Protein AF-A0A355UU72-F1 (afdb_monomer_lite)

Sequence (130 aa):
MAKSFQSETGEVKPESLHFGQLLVARKIISKPQLEIALEEQKHCPYLRIGEVLLGLGLISFPQLRENLEDQYKDVRLGQLMLRLSIVSIAQLEEALQVQERSGERLGQILVRLGHCTESQLYRALAIQKE

pLDDT: mean 73.53, std 16.95, range [32.31, 94.12]

Radius of gyration: 19.25 Å; chains: 1; bounding box: 53×30×62 Å

Foldseek 3Di:
DDDDDDDDPPPPPPVDDDLLRLCCVVVLAPPVLLVVLVVVCVVVVVDDSLRSCCVVVSHDPVRSVVSPPPVPLQPDLLNLCVVVVLAPPVLLVVLVVVCVVPVDDSLVSCVVVVSHPPVSSVVSVVVSVD

Structure (mmCIF, N/CA/C/O backbone):
data_AF-A0A355UU72-F1
#
_entry.id   AF-A0A355UU72-F1
#
loop_
_atom_site.group_PDB
_atom_site.id
_atom_site.type_symbol
_atom_site.label_atom_id
_atom_site.label_alt_id
_atom_site.label_comp_id
_atom_site.label_asym_id
_atom_site.label_entity_id
_atom_site.label_seq_id
_atom_site.pdbx_PDB_ins_code
_atom_site.Cartn_x
_atom_site.Cartn_y
_atom_site.Cartn_z
_atom_site.occupancy
_atom_site.B_iso_or_equiv
_atom_site.auth_seq_id
_atom_site.auth_comp_id
_atom_site.auth_asym_id
_atom_site.auth_atom_id
_atom_site.pdbx_PDB_model_num
ATOM 1 N N . MET A 1 1 ? -41.031 8.971 41.316 1.00 35.88 1 MET A N 1
ATOM 2 C CA . MET A 1 1 ? -40.879 7.504 41.425 1.00 35.88 1 MET A CA 1
ATOM 3 C C . MET A 1 1 ? -40.185 7.005 40.176 1.00 35.88 1 MET A C 1
ATOM 5 O O . MET A 1 1 ? -40.436 7.527 39.103 1.00 35.88 1 MET A O 1
ATOM 9 N N . ALA A 1 2 ? -39.242 6.097 40.387 1.00 40.97 2 ALA A N 1
ATOM 10 C CA . ALA A 1 2 ? -38.215 5.663 39.457 1.00 40.97 2 ALA A CA 1
ATOM 11 C C . ALA A 1 2 ? -38.692 4.656 38.398 1.00 40.97 2 ALA A C 1
ATOM 13 O O . ALA A 1 2 ? -39.761 4.065 38.557 1.00 40.97 2 ALA A O 1
ATOM 14 N N . LYS A 1 3 ? -37.757 4.398 37.465 1.00 37.22 3 LYS A N 1
ATOM 15 C CA . LYS A 1 3 ? -37.469 3.175 36.680 1.00 37.22 3 LYS A CA 1
ATOM 16 C C . LYS A 1 3 ? -37.564 3.413 35.166 1.00 37.22 3 LYS A C 1
ATOM 18 O O . LYS A 1 3 ? -38.526 4.003 34.712 1.00 37.22 3 LYS A O 1
ATOM 23 N N . SER A 1 4 ? -36.642 2.968 34.320 1.00 32.75 4 SER A N 1
ATOM 24 C CA . SER A 1 4 ? -35.333 2.351 34.526 1.00 32.75 4 SER A CA 1
ATOM 25 C C . SER A 1 4 ? -34.527 2.465 33.235 1.00 32.75 4 SER A C 1
ATOM 27 O O . SER A 1 4 ? -35.065 2.430 32.136 1.00 32.75 4 SER A O 1
ATOM 29 N N . PHE A 1 5 ? -33.223 2.551 33.437 1.00 46.28 5 PHE A N 1
ATOM 30 C CA . PHE A 1 5 ? -32.131 2.293 32.511 1.00 46.28 5 PHE A CA 1
ATOM 31 C C . PHE A 1 5 ? -32.252 0.891 31.888 1.00 46.28 5 PHE A C 1
ATOM 33 O O . PHE A 1 5 ? -32.364 -0.058 32.661 1.00 46.28 5 PHE A O 1
ATOM 40 N N . GLN A 1 6 ? -32.178 0.771 30.556 1.00 34.97 6 GLN A N 1
ATOM 41 C CA . GLN A 1 6 ? -31.592 -0.354 29.793 1.00 34.97 6 GLN A CA 1
ATOM 42 C C . GLN A 1 6 ? -31.155 0.244 28.438 1.00 34.97 6 GLN A C 1
ATOM 44 O O . GLN A 1 6 ? -31.991 0.743 27.699 1.00 34.97 6 GLN A O 1
ATOM 49 N N . SER A 1 7 ? -29.882 0.588 28.228 1.00 39.75 7 SER A N 1
ATOM 50 C CA . SER A 1 7 ? -28.794 -0.278 27.745 1.00 39.75 7 SER A CA 1
ATOM 51 C C . SER A 1 7 ? -29.098 -0.965 26.407 1.00 39.75 7 SER A C 1
ATOM 53 O O . SER A 1 7 ? -29.449 -2.138 26.377 1.00 39.75 7 SER A O 1
ATOM 55 N N . GLU A 1 8 ? -28.860 -0.259 25.304 1.00 32.31 8 GLU A N 1
ATOM 56 C CA . GLU A 1 8 ? -28.481 -0.892 24.037 1.00 32.31 8 GLU A CA 1
ATOM 57 C C . GLU A 1 8 ? -27.041 -0.481 23.730 1.00 32.31 8 GLU A C 1
ATOM 59 O O . GLU A 1 8 ? -26.744 0.379 22.902 1.00 32.31 8 GLU A O 1
ATOM 64 N N . THR A 1 9 ? -26.108 -1.080 24.469 1.00 37.06 9 THR A N 1
ATOM 65 C CA . THR 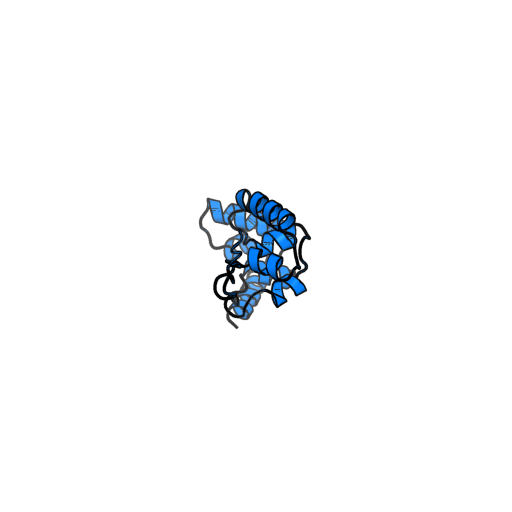A 1 9 ? -24.751 -1.270 23.966 1.00 37.06 9 THR A CA 1
ATOM 66 C C . THR A 1 9 ? -24.879 -2.183 22.756 1.00 37.06 9 THR A C 1
ATOM 68 O O . THR A 1 9 ? -24.970 -3.399 22.903 1.00 37.06 9 THR A O 1
ATOM 71 N N . GLY A 1 10 ? -24.976 -1.586 21.568 1.00 37.88 10 GLY A N 1
ATOM 72 C CA . GLY A 1 10 ? -24.909 -2.313 20.312 1.00 37.88 10 GLY A CA 1
ATOM 73 C C . GLY A 1 10 ? -23.549 -2.988 20.228 1.00 37.88 10 GLY A C 1
ATOM 74 O O . GLY A 1 10 ? -22.561 -2.355 19.861 1.00 37.88 10 GLY A O 1
ATOM 75 N N . GLU A 1 11 ? -23.492 -4.256 20.625 1.00 35.88 11 GLU A N 1
ATOM 76 C CA . GLU A 1 11 ? -22.379 -5.143 20.327 1.00 35.88 11 GLU A CA 1
ATOM 77 C C . GLU A 1 11 ? -22.281 -5.243 18.804 1.00 35.88 11 GLU A C 1
ATOM 79 O O . GLU A 1 11 ? -22.983 -6.013 18.148 1.00 35.88 11 GLU A O 1
ATOM 84 N N . VAL A 1 12 ? -21.444 -4.386 18.219 1.00 40.81 12 VAL A N 1
ATOM 85 C CA . VAL A 1 12 ? -21.089 -4.477 16.808 1.00 40.81 12 VAL A CA 1
ATOM 86 C C . VAL A 1 12 ? -20.322 -5.781 16.655 1.00 40.81 12 VAL A C 1
ATOM 88 O O . VAL A 1 12 ? -19.198 -5.910 17.142 1.00 40.81 12 VAL A O 1
ATOM 91 N N . LYS A 1 13 ? -20.955 -6.768 16.019 1.00 40.38 13 LYS A N 1
ATOM 92 C CA . LYS A 1 13 ? -20.338 -8.066 15.761 1.00 40.38 13 LYS A CA 1
ATOM 93 C C . LYS A 1 13 ? -19.030 -7.855 14.979 1.00 40.38 13 LYS A C 1
ATOM 95 O O . LYS A 1 13 ? -19.080 -7.218 13.922 1.00 40.38 13 LYS A O 1
ATOM 100 N N . PRO A 1 14 ? -17.886 -8.399 15.442 1.00 43.28 14 PRO A N 1
ATOM 101 C CA . PRO A 1 14 ? -16.572 -8.242 14.798 1.00 43.28 14 PRO A CA 1
ATOM 102 C C . PRO A 1 14 ? -16.566 -8.656 13.316 1.00 43.28 14 PRO A C 1
ATOM 104 O O . PRO A 1 14 ? -15.813 -8.120 12.516 1.00 43.28 14 PRO A O 1
ATOM 107 N N . GLU A 1 15 ? -17.498 -9.532 12.954 1.00 43.41 15 GLU A N 1
ATOM 108 C CA . GLU A 1 15 ? -17.681 -10.221 11.674 1.00 43.41 15 GLU A CA 1
ATOM 109 C C . GLU A 1 15 ? -18.123 -9.310 10.507 1.00 43.41 15 GLU A C 1
ATOM 111 O O . GLU A 1 15 ? -18.227 -9.764 9.372 1.00 43.41 15 GLU A O 1
ATOM 116 N N . SER A 1 16 ? -18.422 -8.031 10.770 1.00 43.62 16 SER A N 1
ATOM 117 C CA . SER A 1 16 ? -18.905 -7.067 9.758 1.00 43.62 16 SER A CA 1
ATOM 118 C C . SER A 1 16 ? -18.260 -5.676 9.854 1.00 43.62 16 SER A C 1
ATOM 120 O O . SER A 1 16 ? -18.687 -4.735 9.177 1.00 43.62 16 SER A O 1
ATOM 122 N N . LEU A 1 17 ? -17.205 -5.529 10.666 1.00 56.59 17 LEU A N 1
ATOM 123 C CA . LEU A 1 17 ? -16.464 -4.272 10.746 1.00 56.59 17 LEU A CA 1
ATOM 124 C C . LEU A 1 17 ? -15.624 -4.065 9.482 1.00 56.59 17 LEU A C 1
ATOM 126 O O . LEU A 1 17 ? -14.743 -4.853 9.149 1.00 56.59 17 LEU A O 1
ATOM 130 N N . HIS A 1 18 ? -15.862 -2.946 8.799 1.00 74.31 18 HIS A N 1
ATOM 131 C CA . HIS A 1 18 ? -14.991 -2.499 7.716 1.00 74.31 18 HIS A CA 1
ATOM 132 C C . HIS A 1 18 ? -13.573 -2.274 8.259 1.00 74.31 18 HIS A C 1
ATOM 134 O O . HIS A 1 18 ? -13.415 -1.759 9.365 1.00 74.31 18 HIS A O 1
ATOM 140 N N . PHE A 1 19 ? -12.539 -2.594 7.474 1.00 78.69 19 PHE A N 1
ATOM 141 C CA . PHE A 1 19 ? -11.133 -2.577 7.910 1.00 78.69 19 PHE A CA 1
ATOM 142 C C . PHE A 1 19 ? -10.720 -1.302 8.675 1.00 78.69 19 PHE A C 1
ATOM 144 O O . PHE A 1 19 ? -10.080 -1.376 9.719 1.00 78.69 19 PHE A O 1
ATOM 151 N N . GLY A 1 20 ? -11.147 -0.120 8.218 1.00 81.06 20 GLY A N 1
ATOM 152 C CA . GLY A 1 20 ? -10.886 1.134 8.936 1.00 81.06 20 GLY A CA 1
ATOM 153 C C . GLY A 1 20 ? -11.512 1.183 10.337 1.00 81.06 20 GLY A C 1
ATOM 154 O O . GLY A 1 20 ? -10.866 1.597 11.296 1.00 81.06 20 GLY A O 1
ATOM 155 N N . GLN A 1 21 ? -12.748 0.703 10.488 1.00 85.38 21 GLN A N 1
ATOM 156 C CA . GLN A 1 21 ? -13.432 0.631 11.782 1.00 85.38 21 GLN A CA 1
ATOM 157 C C . GLN A 1 21 ? -12.823 -0.445 12.691 1.00 85.38 21 GLN A C 1
ATOM 159 O O . GLN A 1 21 ? -12.754 -0.245 13.902 1.00 85.38 21 GLN A O 1
ATOM 164 N N . LEU A 1 22 ? -12.324 -1.547 12.118 1.00 85.12 22 LEU A N 1
ATOM 165 C CA . LEU A 1 22 ? -11.569 -2.566 12.851 1.00 85.12 22 LEU A CA 1
ATOM 166 C C . LEU A 1 22 ? -10.313 -1.965 13.501 1.00 85.12 22 LEU A C 1
ATOM 168 O O . LEU A 1 22 ? -10.050 -2.212 14.677 1.00 85.12 22 LEU A O 1
ATOM 172 N N . LEU A 1 23 ? -9.568 -1.129 12.772 1.00 86.81 23 LEU A N 1
ATOM 173 C CA . LEU A 1 23 ? -8.384 -0.450 13.311 1.00 86.81 23 LEU A CA 1
ATOM 174 C C . LEU A 1 23 ? -8.729 0.529 14.443 1.00 86.81 23 LEU A C 1
ATOM 176 O O . LEU A 1 23 ? -7.971 0.633 15.411 1.00 86.81 23 LEU A O 1
ATOM 180 N N . VAL A 1 24 ? -9.882 1.202 14.359 1.00 89.69 24 VAL A N 1
ATOM 181 C CA . VAL A 1 24 ? -10.398 2.051 15.447 1.00 89.69 24 VAL A CA 1
ATOM 182 C C . VAL A 1 24 ? -10.781 1.210 16.664 1.00 89.69 24 VAL A C 1
ATOM 184 O O . VAL A 1 24 ? -10.373 1.525 17.782 1.00 89.69 24 VAL A O 1
ATOM 187 N N . ALA A 1 25 ? -1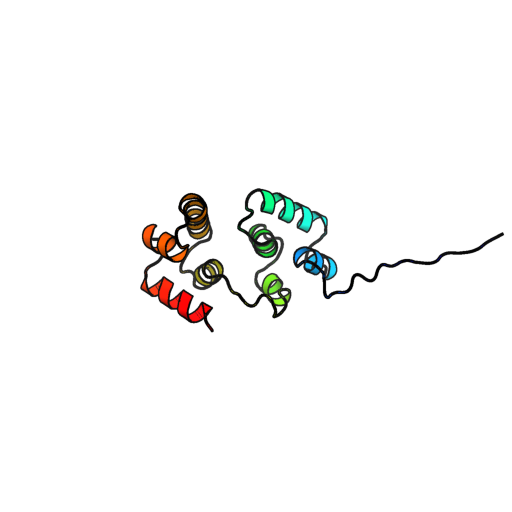1.509 0.109 16.462 1.00 84.94 25 ALA A N 1
ATOM 188 C CA . ALA A 1 25 ? -11.909 -0.801 17.536 1.00 84.94 25 ALA A CA 1
ATOM 189 C C . ALA A 1 25 ? -10.693 -1.402 18.264 1.00 84.94 25 ALA A C 1
ATOM 191 O O . ALA A 1 25 ? -10.695 -1.525 19.490 1.00 84.94 25 ALA A O 1
ATOM 192 N N . ARG A 1 26 ? -9.620 -1.700 17.522 1.00 86.06 26 ARG A N 1
ATOM 193 C CA . ARG A 1 26 ? -8.341 -2.196 18.055 1.00 86.06 26 ARG A CA 1
ATOM 194 C C . ARG A 1 26 ? -7.425 -1.096 18.608 1.00 86.06 26 ARG A C 1
ATOM 196 O O . ARG A 1 26 ? -6.327 -1.406 19.059 1.00 86.06 26 ARG A O 1
ATOM 203 N N . LYS A 1 27 ? -7.866 0.169 18.610 1.00 89.56 27 LYS A N 1
ATOM 204 C CA . LYS A 1 27 ? -7.110 1.345 19.089 1.00 89.56 27 LYS A CA 1
ATOM 205 C C . LYS A 1 27 ? -5.769 1.566 18.374 1.00 89.56 27 LYS A C 1
ATOM 207 O O . LYS A 1 27 ? -4.856 2.151 18.949 1.00 89.56 27 LYS A O 1
ATOM 212 N N . ILE A 1 28 ? -5.650 1.107 17.131 1.00 90.12 28 ILE A N 1
ATOM 213 C CA . ILE A 1 28 ? -4.457 1.322 16.296 1.00 90.12 28 ILE A CA 1
ATOM 214 C C . ILE A 1 28 ? -4.483 2.728 15.706 1.00 90.12 28 ILE A C 1
ATOM 216 O O . ILE A 1 28 ? -3.455 3.393 15.638 1.00 90.12 28 ILE A O 1
ATOM 220 N N . ILE A 1 29 ? -5.676 3.183 15.327 1.00 93.19 29 ILE A N 1
ATOM 221 C CA . ILE A 1 29 ? -5.945 4.557 14.911 1.00 93.19 29 ILE A CA 1
ATOM 222 C C . ILE A 1 29 ? -7.124 5.111 15.706 1.00 93.19 29 ILE A C 1
ATOM 224 O O . ILE A 1 29 ? -7.956 4.371 16.234 1.00 93.19 29 ILE A O 1
ATOM 228 N N . SER A 1 30 ? -7.218 6.429 15.774 1.00 94.12 30 SER A N 1
ATOM 229 C CA . SER A 1 30 ? -8.371 7.140 16.316 1.00 94.12 30 SER A CA 1
ATOM 230 C C . SER A 1 30 ? -9.436 7.381 15.241 1.00 94.12 30 SER A C 1
ATOM 232 O O . SER A 1 30 ? -9.155 7.369 14.042 1.00 94.12 30 SER A O 1
ATOM 234 N N . LYS A 1 31 ? -10.677 7.643 15.665 1.00 91.12 31 LYS A N 1
ATOM 235 C CA . LYS A 1 31 ? -11.769 7.992 14.745 1.00 91.12 31 LYS A CA 1
ATOM 236 C C . LYS A 1 31 ? -11.445 9.222 13.869 1.00 91.12 31 LYS A C 1
ATOM 238 O O . LYS A 1 31 ? -11.647 9.115 12.663 1.00 91.12 31 LYS A O 1
ATOM 243 N N . PRO A 1 32 ? -10.856 10.318 14.396 1.00 93.75 32 PRO A N 1
ATOM 244 C CA . PRO A 1 32 ? -10.428 11.440 13.556 1.00 93.75 32 PRO A CA 1
ATOM 245 C C . PRO A 1 32 ? -9.366 11.058 12.515 1.00 93.75 32 PRO A C 1
ATOM 247 O O . PRO A 1 32 ? -9.415 11.526 11.386 1.00 93.75 32 PRO A O 1
ATOM 250 N N . GLN A 1 33 ? -8.424 10.171 12.852 1.00 92.06 33 GLN A N 1
ATOM 251 C CA . GLN A 1 33 ? -7.421 9.688 11.890 1.00 92.06 33 GLN A CA 1
ATOM 252 C C . GLN A 1 33 ? -8.049 8.853 10.770 1.00 92.06 33 GLN A C 1
ATOM 254 O O . GLN A 1 33 ? -7.636 8.961 9.617 1.00 92.06 33 GLN A O 1
ATOM 259 N N . LEU A 1 34 ? -9.066 8.049 11.09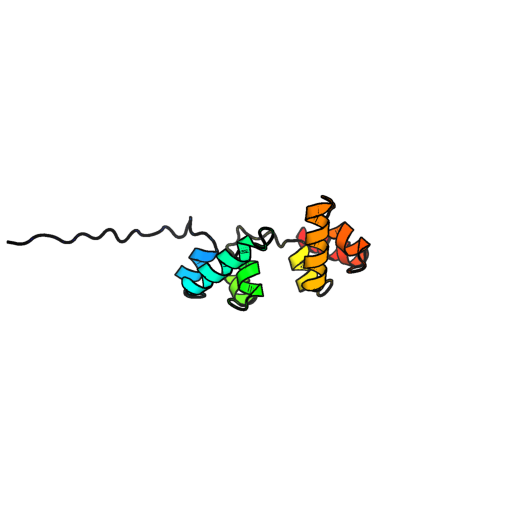1 1.00 92.56 34 LEU A N 1
ATOM 260 C CA . LEU A 1 34 ? -9.837 7.338 10.076 1.00 92.56 34 LEU A CA 1
ATOM 261 C C . LEU A 1 34 ? -10.604 8.308 9.166 1.00 92.56 34 LEU A C 1
ATOM 263 O O . LEU A 1 34 ? -10.641 8.092 7.961 1.00 92.56 34 LEU A O 1
ATOM 267 N N . GLU A 1 35 ? -11.193 9.368 9.721 1.00 91.69 35 GLU A N 1
ATOM 268 C CA . GLU A 1 35 ? -11.895 10.399 8.943 1.00 91.69 35 GLU A CA 1
ATOM 269 C C . GLU A 1 35 ? -10.949 11.125 7.977 1.00 91.69 35 GLU A C 1
ATOM 271 O O . GLU A 1 35 ? -11.291 11.268 6.806 1.00 91.69 35 GLU A O 1
ATOM 276 N N . ILE A 1 36 ? -9.737 11.482 8.421 1.00 90.88 36 ILE A N 1
ATOM 277 C CA . ILE A 1 36 ? -8.694 12.054 7.549 1.00 90.88 36 ILE A CA 1
ATOM 278 C C . ILE A 1 36 ? -8.372 11.095 6.398 1.00 90.88 36 ILE A C 1
ATOM 280 O O . ILE A 1 36 ? -8.373 11.495 5.238 1.00 90.88 36 ILE A O 1
ATOM 284 N N . ALA A 1 37 ? -8.140 9.814 6.694 1.00 86.75 37 ALA A N 1
ATOM 285 C CA . ALA A 1 37 ? -7.823 8.834 5.660 1.00 86.75 37 ALA A CA 1
ATOM 286 C C . ALA A 1 37 ? -8.992 8.582 4.691 1.00 86.75 37 ALA A C 1
ATOM 288 O O . ALA A 1 37 ? -8.762 8.341 3.510 1.00 86.75 37 ALA A O 1
ATOM 289 N N . LEU A 1 38 ? -10.240 8.639 5.163 1.00 87.44 38 LEU A N 1
ATOM 290 C CA . LEU A 1 38 ? -11.426 8.532 4.307 1.00 87.44 38 LEU A CA 1
ATOM 291 C C . LEU A 1 38 ? -11.586 9.756 3.403 1.00 87.44 38 LEU A C 1
ATOM 293 O O . LEU A 1 38 ? -12.021 9.603 2.264 1.00 87.44 38 LEU A O 1
ATOM 297 N N . GLU A 1 39 ? -11.240 10.949 3.889 1.00 88.88 39 GLU A N 1
ATOM 298 C CA . GLU A 1 39 ? -11.241 12.165 3.075 1.00 88.88 39 GLU A CA 1
ATOM 299 C C . GLU A 1 39 ? -10.182 12.083 1.972 1.00 88.88 39 GLU A C 1
ATOM 301 O O . GLU A 1 39 ? -10.504 12.241 0.797 1.00 88.88 39 GLU A O 1
ATOM 306 N N . GLU A 1 40 ? -8.953 11.705 2.323 1.00 82.81 40 GLU A N 1
ATOM 307 C CA . GLU A 1 40 ? -7.867 11.490 1.358 1.00 82.81 40 GLU A CA 1
ATOM 308 C C . GLU A 1 40 ? -8.207 10.395 0.334 1.00 82.81 40 GLU A C 1
ATOM 310 O O . GLU A 1 40 ? -7.926 10.521 -0.859 1.00 82.81 40 GLU A O 1
ATOM 315 N N . GLN A 1 41 ? -8.906 9.338 0.756 1.00 82.06 41 GLN A N 1
ATOM 316 C CA . GLN A 1 41 ? -9.353 8.283 -0.151 1.00 82.06 41 GLN A CA 1
ATOM 317 C C . GLN A 1 41 ? -10.321 8.796 -1.232 1.00 82.06 41 GLN A C 1
ATOM 319 O O . GLN A 1 41 ? -10.332 8.245 -2.331 1.00 82.06 41 GLN A O 1
ATOM 324 N N . LYS A 1 42 ? -11.105 9.856 -0.981 1.00 83.06 42 LYS A N 1
ATOM 325 C CA . LYS A 1 42 ? -11.973 10.449 -2.020 1.00 83.06 42 LYS A CA 1
ATOM 326 C C . LYS A 1 42 ? -11.167 11.032 -3.177 1.00 83.06 42 LYS A C 1
ATOM 328 O O . LYS A 1 42 ? -11.642 11.021 -4.310 1.00 83.06 42 LYS A O 1
ATOM 333 N N . HIS A 1 43 ? -9.963 11.523 -2.894 1.00 77.31 43 HIS A N 1
ATOM 334 C CA . HIS A 1 43 ? -9.036 12.043 -3.898 1.00 77.31 43 HIS A CA 1
ATOM 335 C C . HIS A 1 43 ? -8.244 10.928 -4.596 1.00 77.31 43 HIS A C 1
ATOM 337 O O . HIS A 1 43 ? -7.792 11.111 -5.726 1.00 77.31 43 HIS A O 1
ATOM 343 N N . CYS A 1 44 ? -8.139 9.758 -3.959 1.00 66.25 44 CYS A N 1
ATOM 344 C CA . CYS A 1 44 ? -7.443 8.580 -4.472 1.00 66.25 44 CYS A CA 1
ATOM 345 C C . CYS A 1 44 ? -8.310 7.304 -4.358 1.00 66.25 44 CYS A C 1
ATOM 347 O O . CYS A 1 44 ? -7.941 6.380 -3.623 1.00 66.25 44 CYS A O 1
ATOM 349 N N . PRO A 1 45 ? -9.444 7.199 -5.084 1.00 70.94 45 PRO A N 1
ATOM 350 C CA . PRO A 1 45 ? -10.428 6.117 -4.907 1.00 70.94 45 PRO A CA 1
ATOM 351 C C . PRO A 1 45 ? -9.895 4.721 -5.270 1.00 70.94 45 PRO A C 1
ATOM 353 O O . PRO A 1 45 ? -10.464 3.701 -4.879 1.00 70.94 45 PRO A O 1
ATOM 356 N N . TYR A 1 46 ? -8.784 4.664 -6.003 1.00 63.16 46 TYR A N 1
ATOM 357 C CA . TYR A 1 46 ? -8.061 3.442 -6.369 1.00 63.16 46 TYR A CA 1
ATOM 358 C C . TYR A 1 46 ? -7.340 2.791 -5.173 1.00 63.16 46 TYR A C 1
ATOM 360 O O . TYR A 1 46 ? -7.080 1.580 -5.187 1.00 63.16 46 TYR A O 1
ATOM 368 N N . LEU A 1 47 ? -7.035 3.570 -4.128 1.00 64.50 47 LEU A N 1
ATOM 369 C CA . LEU A 1 47 ? -6.383 3.088 -2.913 1.00 64.50 47 LEU A CA 1
ATOM 370 C C . LEU A 1 47 ? -7.418 2.587 -1.901 1.00 64.50 47 LEU A C 1
ATOM 372 O O . LEU A 1 47 ? -8.463 3.198 -1.674 1.00 64.50 47 LEU A O 1
ATOM 376 N N . ARG A 1 48 ? -7.128 1.458 -1.253 1.00 81.25 48 ARG A N 1
ATOM 377 C CA . ARG A 1 48 ? -7.896 0.960 -0.104 1.00 81.25 48 ARG A CA 1
ATOM 378 C C . ARG A 1 48 ? -7.592 1.809 1.125 1.00 81.25 48 ARG A C 1
ATOM 380 O O . ARG A 1 48 ? -6.481 2.303 1.285 1.00 81.25 48 ARG A O 1
ATOM 387 N N . ILE A 1 49 ? -8.537 1.870 2.062 1.00 82.00 49 ILE A N 1
ATOM 388 C CA . ILE A 1 49 ? -8.381 2.681 3.277 1.00 82.00 49 ILE A CA 1
ATOM 389 C C . ILE A 1 49 ? -7.108 2.336 4.071 1.00 82.00 49 ILE A C 1
ATOM 391 O O . ILE A 1 49 ? -6.446 3.227 4.583 1.00 82.00 49 ILE A O 1
ATOM 395 N N . GLY A 1 50 ? -6.698 1.061 4.111 1.00 79.25 50 GLY A N 1
ATOM 396 C CA . GLY A 1 50 ? -5.440 0.645 4.744 1.00 79.25 50 GLY A CA 1
ATOM 397 C C . GLY A 1 50 ? -4.176 1.151 4.039 1.00 79.25 50 GLY A C 1
ATOM 398 O O . GLY A 1 50 ? -3.174 1.407 4.696 1.00 79.25 50 GLY A O 1
ATOM 399 N N . GLU A 1 51 ? -4.224 1.332 2.720 1.00 76.00 51 GLU A N 1
ATOM 400 C CA . GLU A 1 51 ? -3.114 1.875 1.926 1.00 76.00 51 GLU A CA 1
ATOM 401 C C . GLU A 1 51 ? -2.990 3.382 2.149 1.00 76.00 51 GLU A C 1
ATOM 403 O O . GLU A 1 51 ? -1.886 3.880 2.346 1.00 76.00 51 GLU A O 1
ATOM 408 N N . VAL A 1 52 ? -4.125 4.083 2.214 1.00 81.19 52 VAL A N 1
ATOM 409 C CA . VAL A 1 52 ? -4.163 5.510 2.554 1.00 81.19 52 VAL A CA 1
ATOM 410 C C . VAL A 1 52 ? -3.654 5.736 3.979 1.00 81.19 52 VAL A C 1
ATOM 412 O O . VAL A 1 52 ? -2.785 6.573 4.197 1.00 81.19 52 VAL A O 1
ATOM 415 N N . LEU A 1 53 ? -4.106 4.935 4.949 1.00 83.38 53 LEU A N 1
ATOM 416 C CA . LEU A 1 53 ? -3.621 5.003 6.332 1.00 83.38 53 LEU A CA 1
ATOM 417 C C . LEU A 1 53 ? -2.105 4.763 6.439 1.00 83.38 53 LEU A C 1
ATOM 419 O O . LEU A 1 53 ? -1.440 5.426 7.233 1.00 83.38 53 LEU A O 1
ATOM 423 N N . LEU A 1 54 ? -1.556 3.837 5.647 1.00 80.25 54 LEU A N 1
ATOM 424 C CA . LEU A 1 54 ? -0.113 3.595 5.580 1.00 80.25 54 LEU A CA 1
ATOM 425 C C . LEU A 1 54 ? 0.625 4.776 4.931 1.00 80.25 54 LEU A C 1
ATOM 427 O O . LEU A 1 54 ? 1.643 5.219 5.458 1.00 80.25 54 LEU A O 1
ATOM 431 N N . GLY A 1 55 ? 0.108 5.298 3.815 1.00 73.62 55 GLY A N 1
ATOM 432 C CA . GLY A 1 55 ? 0.692 6.430 3.089 1.00 73.62 55 GLY A CA 1
ATOM 433 C C . GLY A 1 55 ? 0.724 7.719 3.912 1.00 73.62 55 GLY A C 1
ATOM 434 O O . GLY A 1 55 ? 1.707 8.452 3.869 1.00 73.62 55 GLY A O 1
ATOM 435 N N . LEU A 1 56 ? -0.300 7.946 4.739 1.00 82.81 56 LEU A N 1
ATOM 436 C CA . LEU A 1 56 ? -0.365 9.060 5.690 1.00 82.81 56 LEU A CA 1
ATOM 437 C C . LEU A 1 56 ? 0.493 8.843 6.950 1.00 82.81 56 LEU A C 1
ATOM 439 O O . LEU A 1 56 ? 0.519 9.702 7.830 1.00 82.81 56 LEU A O 1
ATOM 443 N N . GLY A 1 57 ? 1.158 7.690 7.084 1.00 80.25 57 GLY A N 1
ATOM 444 C CA . GLY A 1 57 ? 1.943 7.341 8.271 1.00 80.25 57 GLY A CA 1
ATOM 445 C C . GLY A 1 57 ? 1.102 7.118 9.534 1.00 80.25 57 GLY A C 1
ATOM 446 O O . GLY A 1 57 ? 1.640 7.129 10.639 1.00 80.25 57 GLY A O 1
ATOM 447 N N . LEU A 1 58 ? -0.212 6.918 9.388 1.00 86.12 58 LEU A N 1
ATOM 448 C CA . LEU A 1 58 ? -1.144 6.693 10.498 1.00 86.12 58 LEU A CA 1
ATOM 449 C C . LEU A 1 58 ? -1.079 5.257 11.023 1.00 86.12 58 LEU A C 1
ATOM 451 O O . LEU A 1 58 ? -1.404 5.014 12.183 1.00 86.12 58 LEU A O 1
ATOM 455 N N . ILE A 1 59 ? -0.645 4.318 10.180 1.00 81.69 59 ILE A N 1
ATOM 456 C CA . ILE A 1 59 ? -0.316 2.942 10.560 1.00 81.69 59 ILE A CA 1
ATOM 457 C C . ILE A 1 59 ? 0.992 2.511 9.901 1.00 81.69 59 ILE A C 1
ATOM 459 O O . ILE A 1 59 ? 1.363 3.001 8.839 1.00 81.69 59 ILE A O 1
ATOM 463 N N . SER A 1 60 ? 1.673 1.548 10.514 1.00 74.94 60 SER A N 1
ATOM 464 C CA . SER A 1 60 ? 2.855 0.899 9.941 1.00 74.94 60 SER A CA 1
ATOM 465 C C . SER A 1 60 ? 2.491 -0.344 9.124 1.00 74.94 60 SER A C 1
ATOM 467 O O . SER A 1 60 ? 1.423 -0.934 9.286 1.00 74.94 60 SER A O 1
ATOM 469 N N . PHE A 1 61 ? 3.408 -0.794 8.266 1.00 63.09 61 PHE A N 1
ATOM 470 C CA . PHE A 1 61 ? 3.212 -2.008 7.468 1.00 63.09 61 PHE A CA 1
ATOM 471 C C . PHE A 1 61 ? 2.976 -3.280 8.316 1.00 63.09 61 PHE A C 1
ATOM 473 O O . PHE A 1 61 ? 2.072 -4.046 7.977 1.00 63.09 61 PHE A O 1
ATOM 480 N N . PRO A 1 62 ? 3.700 -3.519 9.434 1.00 70.69 62 PRO A N 1
ATOM 481 C CA . PRO A 1 62 ? 3.387 -4.631 10.333 1.00 70.69 62 PRO A CA 1
ATOM 482 C C . PRO A 1 62 ? 1.967 -4.551 10.902 1.00 70.69 62 PRO A C 1
ATOM 484 O O . PRO A 1 62 ? 1.238 -5.538 10.838 1.00 70.69 62 PRO A O 1
ATOM 487 N N . GLN A 1 63 ? 1.538 -3.366 11.352 1.00 75.81 63 GLN A N 1
ATOM 488 C CA . GLN A 1 63 ? 0.179 -3.152 11.860 1.00 75.81 63 GLN A CA 1
ATOM 489 C C . GLN A 1 63 ? -0.871 -3.368 10.768 1.00 75.81 63 GLN A C 1
ATOM 491 O O . GLN A 1 63 ? -1.878 -4.020 11.014 1.00 75.81 63 GLN A O 1
ATOM 496 N N . LEU A 1 64 ? -0.641 -2.884 9.547 1.00 74.75 64 LEU A N 1
ATOM 497 C CA . LEU A 1 64 ? -1.529 -3.149 8.415 1.00 74.75 64 LEU A CA 1
ATOM 498 C C . LEU A 1 64 ? -1.693 -4.663 8.200 1.00 74.75 64 LEU A C 1
ATOM 500 O O . LEU A 1 64 ? -2.817 -5.150 8.127 1.00 74.75 64 LEU A O 1
ATOM 504 N N . ARG A 1 65 ? -0.590 -5.420 8.179 1.00 68.69 65 ARG A N 1
ATOM 505 C CA . ARG A 1 65 ? -0.604 -6.874 7.961 1.00 68.69 65 ARG A CA 1
ATOM 506 C C . ARG A 1 65 ? -1.286 -7.652 9.089 1.00 68.69 65 ARG A C 1
ATOM 508 O O . ARG A 1 65 ? -2.073 -8.541 8.806 1.00 68.69 65 ARG A O 1
ATOM 515 N N . GLU A 1 66 ? -0.993 -7.330 10.346 1.00 73.44 66 GLU A N 1
ATOM 516 C CA . GLU A 1 66 ? -1.561 -8.011 11.527 1.00 73.44 66 GLU A CA 1
ATOM 517 C C . GLU A 1 66 ? -3.072 -7.801 11.682 1.00 73.44 66 GLU A C 1
ATOM 519 O O . GLU A 1 66 ? -3.746 -8.527 12.416 1.00 73.44 66 GLU A O 1
ATOM 524 N N . ASN A 1 67 ? -3.607 -6.783 11.012 1.00 74.81 67 ASN A N 1
ATOM 525 C CA . ASN A 1 67 ? -5.005 -6.403 11.123 1.00 74.81 67 ASN A CA 1
ATOM 526 C C . ASN A 1 67 ? -5.815 -6.731 9.872 1.00 74.81 67 ASN A C 1
ATOM 528 O O . ASN A 1 67 ? -7.039 -6.633 9.915 1.00 74.81 67 ASN A O 1
ATOM 532 N N . LEU A 1 68 ? -5.159 -7.126 8.776 1.00 68.31 68 LEU A N 1
ATOM 533 C CA . LEU A 1 68 ? -5.823 -7.706 7.616 1.00 68.31 68 LEU A CA 1
ATOM 534 C C . LEU A 1 68 ? -6.201 -9.144 7.976 1.00 68.31 68 LEU A C 1
ATOM 536 O O . LEU A 1 68 ? -5.332 -9.988 8.173 1.00 68.31 68 LEU A O 1
ATOM 540 N N . GLU A 1 69 ? -7.499 -9.415 8.104 1.00 57.75 69 GLU A N 1
ATOM 541 C CA . GLU A 1 69 ? -7.987 -10.786 8.273 1.00 57.75 69 GLU A CA 1
ATOM 542 C C . GLU A 1 69 ? -7.563 -11.650 7.076 1.00 57.75 69 GLU A C 1
ATOM 544 O O . GLU A 1 69 ? -7.440 -11.149 5.955 1.00 57.75 69 GLU A O 1
ATOM 549 N N . ASP A 1 70 ? -7.378 -12.957 7.297 1.00 46.53 70 ASP A N 1
ATOM 550 C CA . ASP A 1 70 ? -6.947 -13.940 6.286 1.00 46.53 70 ASP A CA 1
ATOM 551 C C . ASP A 1 70 ? -7.773 -13.915 4.977 1.00 46.53 70 ASP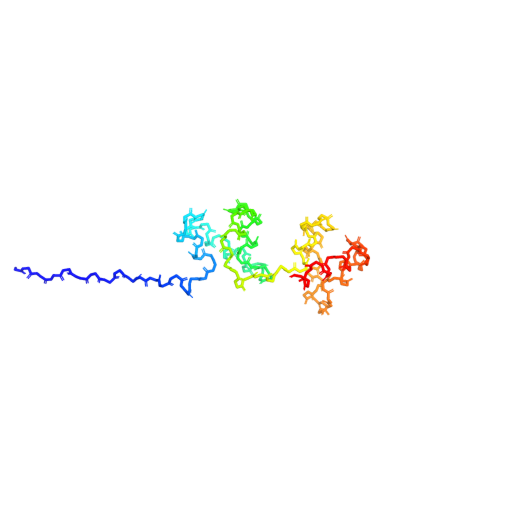 A C 1
ATOM 553 O O . ASP A 1 70 ? -7.303 -14.402 3.950 1.00 46.53 70 ASP A O 1
ATOM 557 N N . GLN A 1 71 ? -8.969 -13.311 4.981 1.00 39.16 71 GLN A N 1
ATOM 558 C CA . GLN A 1 71 ? -9.802 -13.082 3.792 1.00 39.16 71 GLN A CA 1
ATOM 559 C C . GLN A 1 71 ? -9.266 -12.007 2.823 1.00 39.16 71 GLN A C 1
ATOM 561 O O . GLN A 1 71 ? -9.753 -11.914 1.700 1.00 39.16 71 GLN A O 1
ATOM 566 N N . TYR A 1 72 ? -8.257 -11.215 3.201 1.00 43.31 72 TYR A N 1
ATOM 567 C CA . TYR A 1 72 ? -7.655 -10.171 2.353 1.00 43.31 72 TYR A CA 1
ATOM 568 C C . TYR A 1 72 ? -6.286 -10.564 1.766 1.00 43.31 72 TYR A C 1
ATOM 570 O O . TYR A 1 72 ? -5.514 -9.689 1.367 1.00 43.31 72 TYR A O 1
ATOM 578 N N . LYS A 1 73 ? -5.995 -11.873 1.682 1.00 45.53 73 LYS A N 1
ATOM 579 C CA . LYS A 1 73 ? -4.741 -12.466 1.169 1.00 45.53 73 LYS A CA 1
ATOM 580 C C . LYS A 1 73 ? -4.345 -12.095 -0.266 1.00 45.53 73 LYS A C 1
ATOM 582 O O . LYS A 1 73 ? -3.216 -12.378 -0.653 1.00 45.53 73 LYS A O 1
ATOM 587 N N . ASP A 1 74 ? -5.189 -11.398 -1.022 1.00 48.59 74 ASP A N 1
ATOM 588 C CA . ASP A 1 74 ? -4.808 -10.853 -2.325 1.00 48.59 74 ASP A CA 1
ATOM 589 C C . ASP A 1 74 ? -3.849 -9.661 -2.164 1.00 48.59 74 ASP A C 1
ATOM 591 O O . ASP A 1 74 ? -4.239 -8.479 -2.168 1.00 48.59 74 ASP A O 1
ATOM 595 N N . VAL A 1 75 ? -2.558 -9.980 -2.045 1.00 54.91 75 VAL A N 1
ATOM 596 C CA . VAL A 1 75 ? -1.470 -9.025 -2.255 1.00 54.91 75 VAL A CA 1
ATOM 597 C C . VAL A 1 75 ? -1.601 -8.524 -3.692 1.00 54.91 75 VAL A C 1
ATOM 599 O O . VAL A 1 75 ? -1.404 -9.257 -4.662 1.00 54.91 75 VAL A O 1
ATOM 602 N N . ARG A 1 76 ? -1.981 -7.256 -3.854 1.00 69.94 76 ARG A N 1
ATOM 603 C CA . ARG A 1 76 ? -2.084 -6.645 -5.184 1.00 69.94 76 ARG A CA 1
ATOM 604 C C . ARG A 1 76 ? -0.688 -6.565 -5.795 1.00 69.94 76 ARG A C 1
ATOM 606 O O . ARG A 1 76 ? 0.268 -6.219 -5.104 1.00 69.94 76 ARG A O 1
ATOM 613 N N . LEU A 1 77 ? -0.582 -6.806 -7.102 1.00 69.94 77 LEU A N 1
ATOM 614 C CA . LEU A 1 77 ? 0.677 -6.731 -7.850 1.00 69.94 77 LEU A CA 1
ATOM 615 C C . LEU A 1 77 ? 1.481 -5.454 -7.535 1.00 69.94 77 LEU A C 1
ATOM 617 O O . LEU A 1 77 ? 2.676 -5.536 -7.276 1.00 69.94 77 LEU A O 1
ATOM 621 N N . GLY A 1 78 ? 0.818 -4.293 -7.454 1.00 69.00 78 GLY A N 1
ATOM 622 C CA . GLY A 1 78 ? 1.463 -3.026 -7.086 1.00 69.00 78 GLY A CA 1
ATOM 623 C C . GLY A 1 78 ? 2.125 -3.035 -5.698 1.00 69.00 78 GLY A C 1
ATOM 624 O O . GLY A 1 78 ? 3.258 -2.585 -5.557 1.00 69.00 78 GLY A O 1
ATOM 625 N N . GLN A 1 79 ? 1.479 -3.624 -4.684 1.00 70.56 79 GLN A N 1
ATOM 626 C CA . GLN A 1 79 ? 2.046 -3.754 -3.331 1.00 70.56 79 GLN A CA 1
ATOM 627 C C . GLN A 1 79 ? 3.244 -4.697 -3.301 1.00 70.56 79 GLN A C 1
ATOM 629 O O . GLN A 1 79 ? 4.235 -4.440 -2.618 1.00 70.56 79 GLN A O 1
ATOM 634 N N . LEU A 1 80 ? 3.160 -5.798 -4.043 1.00 77.31 80 LEU A N 1
ATOM 635 C CA . LEU A 1 80 ? 4.258 -6.745 -4.135 1.00 77.31 80 LEU A CA 1
ATOM 636 C C . LEU A 1 80 ? 5.472 -6.121 -4.828 1.00 77.31 80 LEU A C 1
ATOM 638 O O . LEU A 1 80 ? 6.596 -6.299 -4.370 1.00 77.31 80 LEU A O 1
ATOM 642 N N . MET A 1 81 ? 5.253 -5.337 -5.883 1.00 79.25 81 MET A N 1
ATOM 643 C CA . MET A 1 81 ? 6.332 -4.650 -6.592 1.00 79.25 81 MET A CA 1
ATOM 644 C C . MET A 1 81 ? 6.984 -3.551 -5.737 1.00 79.25 81 MET A C 1
ATOM 646 O O . MET A 1 81 ? 8.207 -3.426 -5.777 1.00 79.25 81 MET A O 1
ATOM 650 N N . LEU A 1 82 ? 6.219 -2.837 -4.899 1.00 77.31 82 LEU A N 1
ATOM 651 C CA . LEU A 1 82 ? 6.771 -1.940 -3.870 1.00 77.31 82 LEU A CA 1
ATOM 652 C C . LEU A 1 82 ? 7.603 -2.708 -2.831 1.00 77.31 82 LEU A C 1
ATOM 654 O O . LEU A 1 82 ? 8.731 -2.325 -2.525 1.00 77.31 82 LEU A O 1
ATOM 658 N N . ARG A 1 83 ? 7.071 -3.824 -2.312 1.00 72.44 83 ARG A N 1
ATOM 659 C CA . ARG A 1 83 ? 7.739 -4.664 -1.300 1.00 72.44 83 ARG A CA 1
ATOM 660 C C . ARG A 1 83 ? 9.058 -5.245 -1.802 1.00 72.44 83 ARG A C 1
ATOM 662 O O . ARG A 1 83 ? 9.995 -5.398 -1.027 1.00 72.44 83 ARG A O 1
ATOM 669 N N . LEU A 1 84 ? 9.118 -5.590 -3.085 1.00 77.81 84 LEU A N 1
ATOM 670 C CA . LEU A 1 84 ? 10.319 -6.099 -3.743 1.00 77.81 84 LEU A CA 1
ATOM 671 C C . LEU A 1 84 ? 11.272 -4.976 -4.189 1.00 77.81 84 LEU A C 1
ATOM 673 O O . LEU A 1 84 ? 12.275 -5.272 -4.836 1.00 77.81 84 LEU A O 1
ATOM 677 N N . SER A 1 85 ? 10.951 -3.710 -3.887 1.00 80.00 85 SER A N 1
ATOM 678 C CA . SER A 1 85 ? 11.680 -2.519 -4.346 1.00 80.00 85 SER A CA 1
ATOM 679 C C . SER A 1 85 ? 11.889 -2.491 -5.865 1.00 80.00 85 SER A C 1
ATOM 681 O O . SER A 1 85 ? 12.875 -1.952 -6.358 1.00 80.00 85 SER A O 1
ATOM 683 N N . ILE A 1 86 ? 10.958 -3.097 -6.611 1.00 85.00 86 ILE A N 1
ATOM 684 C CA . ILE A 1 86 ? 10.951 -3.101 -8.078 1.00 85.00 86 ILE A CA 1
ATOM 685 C C . ILE A 1 86 ? 10.470 -1.744 -8.591 1.00 85.00 86 ILE A C 1
ATOM 687 O O . ILE A 1 86 ? 10.970 -1.270 -9.602 1.00 85.00 86 ILE A O 1
ATOM 691 N N . VAL A 1 87 ? 9.511 -1.134 -7.891 1.00 80.75 87 VAL A N 1
ATOM 692 C CA . VAL A 1 87 ? 8.958 0.190 -8.199 1.00 80.75 87 VAL A CA 1
ATOM 693 C C . VAL A 1 87 ? 8.897 1.019 -6.920 1.00 80.75 87 VAL A C 1
ATOM 695 O O . VAL A 1 87 ? 8.808 0.463 -5.824 1.00 80.75 87 VAL A O 1
ATOM 698 N N . SER A 1 88 ? 8.929 2.342 -7.049 1.00 77.88 88 SER A N 1
ATOM 699 C CA . SER A 1 88 ? 8.653 3.288 -5.961 1.00 77.88 88 SER A CA 1
ATOM 700 C C . SER A 1 88 ? 7.178 3.700 -5.923 1.00 77.88 88 SER A C 1
ATOM 702 O O . SER A 1 88 ? 6.419 3.429 -6.854 1.00 77.88 88 SER A O 1
ATOM 704 N N . ILE A 1 89 ? 6.771 4.378 -4.843 1.00 67.12 89 ILE A N 1
ATOM 705 C CA . ILE A 1 89 ? 5.395 4.873 -4.661 1.00 67.12 89 ILE A CA 1
ATOM 706 C C . ILE A 1 89 ? 5.015 5.826 -5.798 1.00 67.12 89 ILE A C 1
ATOM 708 O O . ILE A 1 89 ? 4.010 5.598 -6.460 1.00 67.12 89 ILE A O 1
ATOM 712 N N . ALA A 1 90 ? 5.869 6.808 -6.101 1.00 76.06 90 ALA A N 1
ATOM 713 C CA . ALA A 1 90 ? 5.625 7.775 -7.172 1.00 76.06 90 ALA A CA 1
ATOM 714 C C . ALA A 1 90 ? 5.479 7.106 -8.554 1.00 76.06 90 ALA A C 1
ATOM 716 O O . ALA A 1 90 ? 4.608 7.465 -9.340 1.00 76.06 90 ALA A O 1
ATOM 717 N N . GLN A 1 91 ? 6.296 6.088 -8.837 1.00 81.19 91 GLN A N 1
ATOM 718 C CA . GLN A 1 91 ? 6.224 5.329 -10.092 1.00 81.19 91 GLN A CA 1
ATOM 719 C C . GLN A 1 91 ? 4.954 4.478 -10.189 1.00 81.19 91 GLN A C 1
ATOM 721 O O . GLN A 1 91 ? 4.378 4.322 -11.267 1.00 81.19 91 GLN A O 1
ATOM 726 N N . LEU A 1 92 ? 4.514 3.914 -9.062 1.00 79.81 92 LEU A N 1
ATOM 727 C CA . LEU A 1 92 ? 3.264 3.171 -9.001 1.00 79.81 92 LEU A CA 1
ATOM 728 C C . LEU A 1 92 ? 2.059 4.102 -9.182 1.00 79.81 92 LEU A C 1
ATOM 730 O O . LEU A 1 92 ? 1.143 3.752 -9.921 1.00 79.81 92 LEU A O 1
ATOM 734 N N . GLU A 1 93 ? 2.068 5.279 -8.558 1.00 76.62 93 GLU A N 1
ATOM 735 C CA . GLU A 1 93 ? 1.027 6.301 -8.716 1.00 76.62 93 GLU A CA 1
ATOM 736 C C . GLU A 1 93 ? 0.918 6.781 -10.164 1.00 76.62 93 GLU A C 1
ATOM 738 O O . GLU A 1 93 ? -0.182 6.815 -10.716 1.00 76.62 93 GLU A O 1
ATOM 743 N N . GLU A 1 94 ? 2.045 7.075 -10.812 1.00 83.75 94 GLU A N 1
ATOM 744 C CA . GLU A 1 94 ? 2.070 7.438 -12.231 1.00 83.75 94 GLU A CA 1
ATOM 745 C C . GLU A 1 94 ? 1.461 6.327 -13.101 1.00 83.75 94 GLU A C 1
ATOM 747 O O . GLU A 1 94 ? 0.597 6.581 -13.946 1.00 83.75 94 GLU A O 1
ATOM 752 N N . ALA A 1 95 ? 1.851 5.072 -12.865 1.00 81.81 95 ALA A N 1
ATOM 753 C CA . ALA A 1 95 ? 1.317 3.940 -13.614 1.00 81.81 95 ALA A CA 1
ATOM 754 C C . ALA A 1 95 ? -0.185 3.717 -13.375 1.00 81.81 95 ALA A C 1
ATOM 756 O O . ALA A 1 95 ? -0.902 3.336 -14.303 1.00 81.81 95 ALA A O 1
ATOM 757 N N . LEU A 1 96 ? -0.678 3.982 -12.164 1.00 77.69 96 LEU A N 1
ATOM 758 C CA . LEU A 1 96 ? -2.103 3.913 -11.830 1.00 77.69 96 LEU A CA 1
ATOM 759 C C . LEU A 1 96 ? -2.908 5.022 -12.520 1.00 77.69 96 LEU A C 1
ATOM 761 O O . LEU A 1 96 ? -3.975 4.741 -13.063 1.00 77.69 96 LEU A O 1
ATOM 765 N N . GLN A 1 97 ? -2.382 6.248 -12.584 1.00 78.88 97 GLN A N 1
ATOM 766 C CA . GLN A 1 97 ? -3.024 7.346 -13.321 1.00 78.88 97 GLN A CA 1
ATOM 767 C C . GLN A 1 97 ? -3.141 7.036 -14.818 1.00 78.88 97 GLN A C 1
ATOM 769 O O . GLN A 1 97 ? -4.147 7.348 -15.458 1.00 78.88 97 GLN A O 1
ATOM 774 N N . VAL A 1 98 ? -2.113 6.410 -15.394 1.00 82.00 98 VAL A N 1
ATOM 775 C CA . VAL A 1 98 ? -2.150 5.961 -16.790 1.00 82.00 98 VAL A CA 1
ATOM 776 C C . VAL A 1 98 ? -3.167 4.834 -16.965 1.00 82.00 98 VAL A C 1
ATOM 778 O O . VAL A 1 98 ? -3.959 4.889 -17.903 1.00 82.00 98 VAL A O 1
ATOM 781 N N . GLN A 1 99 ? -3.195 3.861 -16.050 1.00 79.94 99 GLN A N 1
ATOM 782 C CA . GLN A 1 99 ? -4.151 2.753 -16.073 1.00 79.94 99 GLN A CA 1
ATOM 783 C C . GLN A 1 99 ? -5.599 3.236 -16.057 1.00 79.94 99 GLN A C 1
ATOM 785 O O . GLN A 1 99 ? -6.422 2.712 -16.803 1.00 79.94 99 GLN A O 1
ATOM 790 N N . GLU A 1 100 ? -5.908 4.227 -15.226 1.00 66.31 100 GLU A N 1
ATOM 791 C CA . GLU A 1 100 ? -7.251 4.793 -15.131 1.00 66.31 100 GLU A CA 1
ATOM 792 C C . GLU A 1 100 ? -7.700 5.425 -16.457 1.00 66.31 100 GLU A C 1
ATOM 794 O O . GLU A 1 100 ? -8.849 5.273 -16.867 1.00 66.31 100 GLU A O 1
ATOM 799 N N . ARG A 1 101 ? -6.780 6.091 -17.162 1.00 77.88 101 ARG A N 1
ATOM 800 C CA . ARG A 1 101 ? -7.074 6.782 -18.425 1.00 77.88 101 ARG A CA 1
ATOM 801 C C . ARG A 1 101 ? -7.101 5.848 -19.632 1.00 77.88 101 ARG A C 1
ATOM 803 O O . ARG A 1 101 ? -7.859 6.103 -20.564 1.00 77.88 101 ARG A O 1
ATOM 810 N N . SER A 1 102 ? -6.256 4.816 -19.651 1.00 80.94 102 SER A N 1
ATOM 811 C CA . SER A 1 102 ? -6.087 3.936 -20.815 1.00 80.94 102 SER A CA 1
ATOM 812 C C . SER A 1 102 ? -6.790 2.584 -20.694 1.00 80.94 102 SER A C 1
ATOM 814 O O . SER A 1 102 ? -7.025 1.931 -21.709 1.00 80.94 102 SER A O 1
ATOM 816 N N . GLY A 1 103 ? -7.114 2.138 -19.476 1.00 74.69 103 GLY A N 1
ATOM 817 C CA . GLY A 1 103 ? -7.642 0.798 -19.208 1.00 74.69 103 GLY A CA 1
ATOM 818 C C . GLY A 1 103 ? -6.622 -0.335 -19.398 1.00 74.69 103 GLY A C 1
ATOM 819 O O . GLY A 1 103 ? -6.987 -1.510 -19.31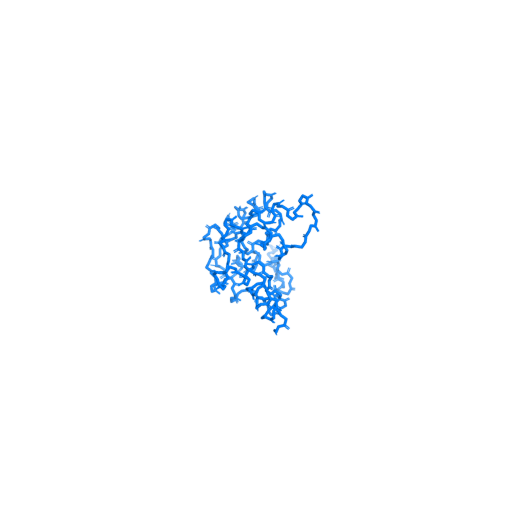9 1.00 74.69 103 GLY A O 1
ATOM 820 N N . GLU A 1 104 ? -5.348 -0.021 -19.656 1.00 78.75 104 GLU A N 1
ATOM 821 C CA . GLU A 1 104 ? -4.285 -1.019 -19.819 1.00 78.75 104 GLU A CA 1
ATOM 822 C C . GLU A 1 104 ? -3.984 -1.762 -18.499 1.00 78.75 104 GLU A C 1
ATOM 824 O O . GLU A 1 104 ? -4.353 -1.354 -17.393 1.00 78.75 104 GLU A O 1
ATOM 829 N N . ARG A 1 105 ? -3.269 -2.889 -18.581 1.00 79.69 105 ARG A N 1
ATOM 830 C CA . ARG A 1 105 ? -2.865 -3.626 -17.375 1.00 79.69 105 ARG A CA 1
ATOM 831 C C . ARG A 1 105 ? -1.727 -2.893 -16.663 1.00 79.69 105 ARG A C 1
ATOM 833 O O . ARG A 1 105 ? -0.695 -2.637 -17.275 1.00 79.69 105 ARG A O 1
ATOM 840 N N . LEU A 1 106 ? -1.854 -2.687 -15.350 1.00 80.44 106 LEU A N 1
ATOM 841 C CA . LEU A 1 106 ? -0.847 -2.022 -14.508 1.00 80.44 106 LEU A CA 1
ATOM 842 C C . LEU A 1 106 ? 0.585 -2.526 -14.742 1.00 80.44 106 LEU A C 1
ATOM 844 O O . LEU A 1 106 ? 1.500 -1.731 -14.908 1.00 80.44 106 LEU A O 1
ATOM 848 N N . GLY A 1 107 ? 0.781 -3.846 -14.811 1.00 83.00 107 GLY A N 1
ATOM 849 C CA . GLY A 1 107 ? 2.102 -4.427 -15.069 1.00 83.00 107 GLY A CA 1
ATOM 850 C C . GLY A 1 107 ? 2.691 -4.026 -16.426 1.00 83.00 107 GLY A C 1
ATOM 851 O O . GLY A 1 107 ? 3.873 -3.717 -16.512 1.00 83.00 107 GLY A O 1
ATOM 852 N N . GLN A 1 108 ? 1.867 -3.967 -17.477 1.00 87.44 108 GLN A N 1
ATOM 853 C CA . GLN A 1 108 ? 2.308 -3.533 -18.808 1.00 87.44 108 GLN A CA 1
ATOM 854 C C . GLN A 1 108 ? 2.679 -2.053 -18.804 1.00 87.44 108 GLN A C 1
ATOM 856 O O . GLN A 1 108 ? 3.686 -1.676 -19.391 1.00 87.44 108 GLN A O 1
ATOM 861 N N . ILE A 1 109 ? 1.906 -1.231 -18.093 1.00 88.19 109 ILE A N 1
ATOM 862 C CA . ILE A 1 109 ? 2.196 0.193 -17.933 1.00 88.19 109 ILE A CA 1
ATOM 863 C C . ILE A 1 109 ? 3.518 0.389 -17.188 1.00 88.19 109 ILE A C 1
ATOM 865 O O . ILE A 1 109 ? 4.352 1.162 -17.642 1.00 88.19 109 ILE A O 1
ATOM 869 N N . LEU A 1 110 ? 3.754 -0.340 -16.094 1.00 87.81 110 LEU A N 1
ATOM 870 C CA . LEU A 1 110 ? 5.005 -0.256 -15.334 1.00 87.81 110 LEU A CA 1
ATOM 871 C C . LEU A 1 110 ? 6.234 -0.637 -16.170 1.00 87.81 110 LEU A C 1
ATOM 873 O O . LEU A 1 110 ? 7.291 -0.035 -16.002 1.00 87.81 110 LEU A O 1
ATOM 877 N N . VAL A 1 111 ? 6.105 -1.603 -17.084 1.00 93.31 111 VAL A N 1
ATOM 878 C CA . VAL A 1 111 ? 7.174 -1.936 -18.040 1.00 93.31 111 VAL A CA 1
ATOM 879 C C . VAL A 1 111 ? 7.316 -0.848 -19.104 1.00 93.31 111 VAL A C 1
ATOM 881 O O . VAL A 1 111 ? 8.423 -0.391 -19.380 1.00 93.31 111 VAL A O 1
ATOM 884 N N . ARG A 1 112 ? 6.199 -0.382 -19.669 1.00 94.06 112 ARG A N 1
ATOM 885 C CA . ARG A 1 112 ? 6.165 0.643 -20.721 1.00 94.06 112 ARG A CA 1
ATOM 886 C C . ARG A 1 112 ? 6.723 1.993 -20.259 1.00 94.06 112 ARG A C 1
ATOM 888 O O . ARG A 1 112 ? 7.363 2.673 -21.052 1.00 94.06 112 ARG A O 1
ATOM 895 N N . LEU A 1 113 ? 6.487 2.372 -19.003 1.00 91.25 113 LEU A N 1
ATOM 896 C CA . LEU A 1 113 ? 7.046 3.577 -18.377 1.00 91.25 113 LEU A CA 1
ATOM 897 C C . LEU A 1 113 ? 8.521 3.405 -17.968 1.00 91.25 113 LEU A C 1
ATOM 899 O O . LEU A 1 113 ? 9.149 4.365 -17.536 1.00 91.25 113 LEU A O 1
ATOM 903 N N . GLY A 1 114 ? 9.088 2.200 -18.100 1.00 92.00 114 GLY A N 1
ATOM 904 C CA . GLY A 1 114 ? 10.468 1.907 -17.709 1.00 92.00 114 GLY A CA 1
ATOM 905 C C . GLY A 1 114 ? 10.677 1.763 -16.200 1.00 92.00 114 GLY A C 1
ATOM 906 O O . GLY A 1 114 ? 11.818 1.682 -15.749 1.00 92.00 114 GLY A O 1
ATOM 907 N N . HIS A 1 115 ? 9.598 1.694 -15.413 1.00 91.81 115 HIS A N 1
ATOM 908 C CA . HIS A 1 115 ? 9.660 1.562 -13.953 1.00 91.81 115 HIS A CA 1
ATOM 909 C C . HIS A 1 115 ? 10.056 0.157 -13.506 1.00 91.81 115 HIS A C 1
ATOM 911 O O . HIS A 1 115 ? 10.568 -0.010 -12.405 1.00 91.81 115 HIS A O 1
ATOM 917 N N . CYS A 1 116 ? 9.848 -0.855 -14.351 1.00 92.12 116 CYS A N 1
ATOM 918 C CA . CYS A 1 116 ? 10.358 -2.205 -14.130 1.00 92.12 116 CYS A CA 1
ATOM 919 C C . CYS A 1 116 ? 10.646 -2.935 -15.446 1.00 92.12 116 CYS A C 1
ATOM 921 O O . CYS A 1 116 ? 10.154 -2.569 -16.509 1.00 92.12 116 CYS A O 1
ATOM 923 N N . THR A 1 117 ? 11.430 -4.007 -15.369 1.00 92.94 117 THR A N 1
ATOM 924 C CA . THR A 1 117 ? 11.649 -4.931 -16.491 1.00 92.94 117 THR A CA 1
ATOM 925 C C . THR A 1 117 ? 10.572 -6.012 -16.540 1.00 92.94 117 THR A C 1
ATOM 927 O O . THR A 1 117 ? 9.991 -6.374 -15.513 1.00 92.94 117 THR A O 1
ATOM 930 N N . GLU A 1 118 ? 10.365 -6.615 -17.713 1.00 90.81 118 GLU A N 1
ATOM 931 C CA . GLU A 1 118 ? 9.477 -7.778 -17.853 1.00 90.81 118 GLU A CA 1
ATOM 932 C C . GLU A 1 118 ? 9.860 -8.908 -16.890 1.00 90.81 118 GLU A C 1
ATOM 934 O O . GLU A 1 118 ? 8.998 -9.482 -16.231 1.00 90.81 118 GLU A O 1
ATOM 939 N N . SER A 1 119 ? 11.157 -9.183 -16.726 1.00 89.25 119 SER A N 1
ATOM 940 C CA . SER A 1 119 ? 11.659 -10.205 -15.799 1.00 89.25 119 SER A CA 1
ATOM 941 C C . SER A 1 119 ? 11.270 -9.932 -14.341 1.00 89.25 119 SER A C 1
ATOM 943 O O . SER A 1 119 ? 10.915 -10.856 -13.605 1.00 89.25 119 SER A O 1
ATOM 945 N N . GLN A 1 120 ? 11.315 -8.669 -13.905 1.00 87.38 120 GLN A N 1
ATOM 946 C CA . GLN A 1 120 ? 10.876 -8.269 -12.564 1.00 87.38 120 GLN A CA 1
ATOM 947 C C . GLN A 1 120 ? 9.355 -8.378 -12.415 1.00 87.38 120 GLN A C 1
ATOM 949 O O . GLN A 1 120 ? 8.878 -8.865 -11.387 1.00 87.38 120 GLN A O 1
ATOM 954 N N . LEU A 1 121 ? 8.602 -7.994 -13.449 1.00 87.19 121 LEU A N 1
ATOM 955 C CA . LEU A 1 121 ? 7.152 -8.159 -13.492 1.00 87.19 121 LEU A CA 1
ATOM 956 C C . LEU A 1 121 ? 6.747 -9.638 -13.398 1.00 87.19 121 LEU A C 1
ATOM 958 O O . LEU A 1 121 ? 5.901 -9.980 -12.576 1.00 87.19 121 LEU A O 1
ATOM 962 N N . TYR A 1 122 ? 7.370 -10.526 -14.176 1.00 86.00 122 TYR A N 1
ATOM 963 C CA . TYR A 1 122 ? 7.092 -11.965 -14.128 1.00 86.00 122 TYR A CA 1
ATOM 964 C C . TYR A 1 122 ? 7.405 -12.570 -12.762 1.00 86.00 122 TYR A C 1
ATOM 966 O O . TYR A 1 122 ? 6.619 -13.366 -12.253 1.00 86.00 122 TYR A O 1
ATOM 974 N N . ARG A 1 123 ? 8.513 -12.160 -12.133 1.00 83.38 123 ARG A N 1
ATOM 975 C CA . ARG A 1 123 ? 8.853 -12.592 -10.771 1.00 83.38 123 ARG A CA 1
ATOM 976 C C . ARG A 1 123 ? 7.794 -12.155 -9.760 1.00 83.38 123 ARG A C 1
ATOM 978 O O . ARG A 1 123 ? 7.376 -12.965 -8.939 1.00 83.38 123 ARG A O 1
ATOM 985 N N . ALA A 1 124 ? 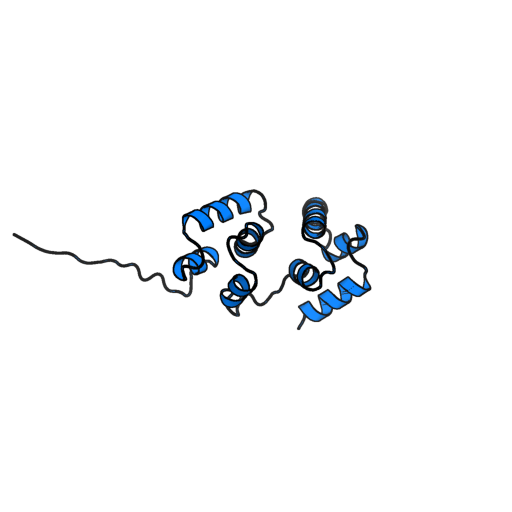7.354 -10.899 -9.825 1.00 80.88 124 ALA A N 1
ATOM 986 C CA . ALA A 1 124 ? 6.292 -10.403 -8.955 1.00 80.88 124 ALA A CA 1
ATOM 987 C C . ALA A 1 124 ? 4.976 -11.161 -9.203 1.00 80.88 124 ALA A C 1
ATOM 989 O O . ALA A 1 124 ? 4.346 -11.616 -8.259 1.00 80.88 124 ALA A O 1
ATOM 990 N N . LEU A 1 125 ? 4.592 -11.389 -10.460 1.00 79.56 125 LEU A N 1
ATOM 991 C CA . LEU A 1 125 ? 3.391 -12.156 -10.808 1.00 79.56 125 LEU A CA 1
ATOM 992 C C . LEU A 1 125 ? 3.445 -13.619 -10.345 1.00 79.56 125 LEU A C 1
ATOM 994 O O . LEU A 1 125 ? 2.404 -14.175 -10.011 1.00 79.56 125 LEU A O 1
ATOM 998 N N . ALA A 1 126 ? 4.624 -14.246 -10.341 1.00 78.56 126 ALA A N 1
ATOM 999 C CA . ALA A 1 126 ? 4.795 -15.604 -9.831 1.00 78.56 126 ALA A CA 1
ATOM 1000 C C . ALA A 1 126 ? 4.529 -15.661 -8.320 1.00 78.56 126 ALA A C 1
ATOM 1002 O O . ALA A 1 126 ? 3.714 -16.461 -7.883 1.00 78.56 126 ALA A O 1
ATOM 1003 N N . ILE A 1 127 ? 5.128 -14.740 -7.559 1.00 77.44 127 ILE A N 1
ATOM 1004 C CA . ILE A 1 127 ? 4.938 -14.633 -6.104 1.00 77.44 127 ILE A CA 1
ATOM 1005 C C . ILE A 1 127 ? 3.493 -14.238 -5.751 1.00 77.44 127 ILE A C 1
ATOM 1007 O O . ILE A 1 127 ? 2.992 -14.614 -4.703 1.00 77.44 127 ILE A O 1
ATOM 1011 N N . GLN A 1 128 ? 2.807 -13.475 -6.607 1.00 68.94 128 GLN A N 1
ATOM 1012 C CA . GLN A 1 128 ? 1.409 -13.092 -6.384 1.00 68.94 128 GLN A CA 1
ATOM 1013 C C . GLN A 1 128 ? 0.439 -14.287 -6.445 1.00 68.94 128 GLN A C 1
ATOM 1015 O O . GLN A 1 128 ? -0.658 -14.208 -5.901 1.00 68.94 128 GLN A O 1
ATOM 1020 N N . LYS A 1 129 ? 0.798 -15.348 -7.176 1.00 61.88 129 LYS A N 1
ATOM 1021 C CA . LYS A 1 129 ? -0.056 -16.525 -7.403 1.00 61.88 129 LYS A CA 1
ATOM 1022 C C . LYS A 1 129 ? 0.145 -17.640 -6.370 1.00 61.88 129 LYS A C 1
ATOM 1024 O O . LYS A 1 129 ? -0.547 -18.651 -6.470 1.00 61.88 129 LYS A O 1
ATOM 1029 N N . GLU A 1 130 ? 1.089 -17.470 -5.449 1.00 51.00 130 GLU A N 1
ATOM 1030 C CA . GLU A 1 130 ? 1.360 -18.365 -4.314 1.00 51.00 130 GLU A CA 1
ATOM 1031 C C . GLU A 1 130 ? 0.621 -17.891 -3.058 1.00 51.00 130 GLU A C 1
ATOM 1033 O O . GLU A 1 130 ? 0.050 -18.762 -2.363 1.00 51.00 130 GLU A O 1
#

Secondary structure (DSSP, 8-state):
-------------GGG--HHHHHHHTTSS-HHHHHHHHHHHHH-TTS-HHHHHHHTTSS-HHHHHHHS-GGG----HHHHHHHTTSS-HHHHHHHHHHHHHH---HHHHHHHTTSS-HHHHHHHHHHHT-